Protein AF-A0A2Z6QBR9-F1 (afdb_monomer_lite)

InterPro domains:
  IPR006600 HTH CenpB-type DNA-binding domain [PF03221] (25-91)
  IPR006600 HTH CenpB-type DNA-binding domain [PS51253] (16-92)
  IPR009057 Homedomain-like superfamily [SSF46689] (21-89)

Sequence (92 aa):
MASKGWDSELNQDSKQIGSGRKAFYPEAEEKLYTWLIEQRKQRLAVTYTILRIKMQNILKERKMTTLYGGSAKEFKTSCQWISSFMKRYKLS

Radius of gyration: 20.23 Å; chains: 1; bounding box: 30×67×38 Å

Structure (mmCIF, N/CA/C/O backbone):
data_AF-A0A2Z6QBR9-F1
#
_entry.id   AF-A0A2Z6QBR9-F1
#
loop_
_atom_site.group_PDB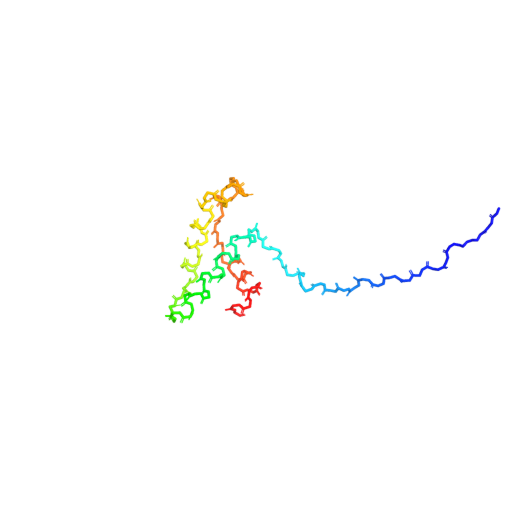
_atom_site.id
_atom_site.type_symbol
_atom_site.label_atom_id
_atom_site.label_alt_id
_atom_site.label_comp_id
_atom_site.label_asym_id
_atom_site.label_entity_id
_atom_site.label_seq_id
_atom_site.pdbx_PDB_ins_code
_atom_site.Cartn_x
_atom_site.Cartn_y
_atom_site.Cartn_z
_atom_site.occupancy
_atom_site.B_iso_or_equiv
_atom_site.auth_seq_id
_atom_site.auth_comp_id
_atom_site.auth_asym_id
_atom_site.auth_atom_id
_atom_site.pdbx_PDB_model_num
ATOM 1 N N . MET A 1 1 ? 12.286 -58.383 -23.795 1.00 38.81 1 MET A N 1
ATOM 2 C CA . MET A 1 1 ? 11.757 -58.227 -22.416 1.00 38.81 1 MET A CA 1
ATOM 3 C C . MET A 1 1 ? 10.479 -57.403 -22.480 1.00 38.81 1 MET A C 1
ATOM 5 O O . MET A 1 1 ? 10.292 -56.719 -23.478 1.00 38.81 1 MET A O 1
ATOM 9 N N . ALA A 1 2 ? 9.593 -57.505 -21.488 1.00 36.31 2 ALA A N 1
ATOM 10 C CA . ALA A 1 2 ? 8.249 -56.926 -21.548 1.00 36.31 2 ALA A CA 1
ATOM 11 C C . ALA A 1 2 ? 7.797 -56.342 -20.198 1.00 36.31 2 ALA A C 1
ATOM 13 O O . ALA A 1 2 ? 8.327 -56.718 -19.158 1.00 36.31 2 ALA A O 1
ATOM 14 N N . SER A 1 3 ? 6.741 -55.523 -20.267 1.00 44.44 3 SER A N 1
ATOM 15 C CA . SER A 1 3 ? 5.831 -55.121 -19.181 1.00 44.44 3 SER A CA 1
ATOM 16 C C . SER A 1 3 ? 6.290 -54.133 -18.094 1.00 44.44 3 SER A C 1
ATOM 18 O O . SER A 1 3 ? 7.089 -54.448 -17.224 1.00 44.44 3 SER A O 1
ATOM 20 N N . LYS A 1 4 ? 5.542 -53.017 -18.074 1.00 49.47 4 LYS A N 1
ATOM 21 C CA . LYS A 1 4 ? 4.921 -52.354 -16.907 1.00 49.47 4 LYS A CA 1
ATOM 22 C C . LYS A 1 4 ? 5.809 -51.736 -15.813 1.00 49.47 4 LYS A C 1
ATOM 24 O O . LYS A 1 4 ? 6.278 -52.419 -14.913 1.00 49.47 4 LYS A O 1
ATOM 29 N N . GLY A 1 5 ? 5.806 -50.401 -15.776 1.00 43.47 5 GLY A N 1
ATOM 30 C CA . GLY A 1 5 ? 5.700 -49.645 -14.523 1.00 43.47 5 GLY A CA 1
ATOM 31 C C . GLY A 1 5 ? 4.256 -49.159 -14.373 1.00 43.47 5 GLY A C 1
ATOM 32 O O . GLY A 1 5 ? 3.828 -48.335 -15.176 1.00 43.47 5 GLY A O 1
ATOM 33 N N . TRP A 1 6 ? 3.514 -49.737 -13.427 1.00 40.16 6 TRP A N 1
ATOM 34 C CA . TRP A 1 6 ? 2.091 -49.492 -13.140 1.00 40.16 6 TRP A CA 1
ATOM 35 C C . TRP A 1 6 ? 1.956 -49.279 -11.613 1.00 40.16 6 TRP A C 1
ATOM 37 O O . TRP A 1 6 ? 2.442 -50.126 -10.866 1.00 40.16 6 TRP A O 1
ATOM 47 N N . ASP A 1 7 ? 1.355 -48.217 -11.064 1.00 44.47 7 ASP A N 1
ATOM 48 C CA . ASP A 1 7 ? 0.838 -46.990 -11.699 1.00 44.47 7 ASP A CA 1
ATOM 49 C C . ASP A 1 7 ? 1.523 -45.733 -11.090 1.00 44.47 7 ASP A C 1
ATOM 51 O O . ASP A 1 7 ? 2.725 -45.605 -11.304 1.00 44.47 7 ASP A O 1
ATOM 55 N N . SER A 1 8 ? 0.958 -44.773 -10.340 1.00 46.34 8 SER A N 1
ATOM 56 C CA . SER A 1 8 ? -0.402 -44.472 -9.850 1.00 46.34 8 SER A CA 1
ATOM 57 C C . SER A 1 8 ? -0.546 -42.949 -9.578 1.00 46.34 8 SER A C 1
ATOM 59 O O . SER A 1 8 ? 0.314 -42.155 -9.962 1.00 46.34 8 SER A O 1
ATOM 61 N N . GLU A 1 9 ? -1.646 -42.504 -8.957 1.00 48.94 9 GLU A N 1
ATOM 62 C CA . GLU A 1 9 ? -1.932 -41.091 -8.655 1.00 48.94 9 GLU A CA 1
ATOM 63 C C . GLU A 1 9 ? -0.989 -40.449 -7.616 1.00 48.94 9 GLU A C 1
ATOM 65 O O . GLU A 1 9 ? -0.820 -40.964 -6.512 1.00 48.94 9 GLU A O 1
ATOM 70 N N . LEU A 1 10 ? -0.566 -39.205 -7.872 1.00 42.53 10 LEU A N 1
ATOM 71 C CA . LEU A 1 10 ? -0.563 -38.178 -6.823 1.00 42.53 10 LEU A CA 1
ATOM 72 C C . LEU A 1 10 ? -1.325 -36.941 -7.293 1.00 42.53 10 LEU A C 1
ATOM 74 O O . LEU A 1 10 ? -0.772 -35.985 -7.836 1.00 42.53 10 LEU A O 1
ATOM 78 N N . ASN A 1 11 ? -2.627 -36.984 -7.025 1.00 48.69 11 ASN A N 1
ATOM 79 C CA . ASN A 1 11 ? -3.513 -35.832 -6.975 1.00 48.69 11 ASN A CA 1
ATOM 80 C C . ASN A 1 11 ? -2.864 -34.691 -6.160 1.00 48.69 11 ASN A C 1
ATOM 82 O O . ASN A 1 11 ? -2.775 -34.758 -4.934 1.00 48.69 11 ASN A O 1
ATOM 86 N N . GLN A 1 12 ? -2.436 -33.635 -6.855 1.00 49.25 12 GLN A N 1
ATOM 87 C CA . GLN A 1 12 ? -2.091 -32.342 -6.260 1.00 49.25 12 GLN A CA 1
ATOM 88 C C . GLN A 1 12 ? -3.025 -31.235 -6.764 1.00 49.25 12 GLN A C 1
ATOM 90 O O . GLN A 1 12 ? -2.609 -30.102 -6.986 1.00 49.25 12 GLN A O 1
ATOM 95 N N . ASP A 1 13 ? -4.330 -31.524 -6.818 1.00 48.81 13 ASP A N 1
ATOM 96 C CA . ASP A 1 13 ? -5.397 -30.510 -6.847 1.00 48.81 13 ASP A CA 1
ATOM 97 C C . ASP A 1 13 ? -5.553 -29.808 -5.471 1.00 48.81 13 ASP A C 1
ATOM 99 O O . ASP A 1 13 ? -6.629 -29.361 -5.056 1.00 48.81 13 ASP A O 1
ATOM 103 N N . SER A 1 14 ? -4.440 -29.665 -4.740 1.00 51.69 14 SER A N 1
ATOM 104 C CA . SER A 1 14 ? -4.325 -28.781 -3.591 1.00 51.69 14 SER A CA 1
ATOM 105 C C . SER A 1 14 ? -4.351 -27.341 -4.103 1.00 51.69 14 SER A C 1
ATOM 107 O O . SER A 1 14 ? -3.328 -26.712 -4.367 1.00 51.69 14 SER A O 1
ATOM 109 N N . LYS A 1 15 ? -5.567 -26.802 -4.256 1.00 48.06 15 LYS A N 1
ATOM 110 C CA . LYS A 1 15 ? -5.821 -25.393 -4.594 1.00 48.06 15 LYS A CA 1
ATOM 111 C C . LYS A 1 15 ? -5.221 -24.497 -3.514 1.00 48.06 15 LYS A C 1
ATOM 113 O O . LYS A 1 15 ? -5.881 -24.131 -2.543 1.00 48.06 15 LYS A O 1
ATOM 118 N N . GLN A 1 16 ? -3.938 -24.188 -3.686 1.00 44.88 16 GLN A N 1
ATOM 119 C CA . GLN A 1 16 ? -3.110 -23.517 -2.699 1.00 44.88 16 GLN A CA 1
ATOM 120 C C . GLN A 1 16 ? -3.766 -22.195 -2.298 1.00 44.88 16 GLN A C 1
ATOM 122 O O . GLN A 1 16 ? -4.188 -21.412 -3.158 1.00 44.88 16 GLN A O 1
ATOM 127 N N . ILE A 1 17 ? -3.840 -21.943 -0.988 1.00 38.88 17 ILE A N 1
ATOM 128 C CA . ILE A 1 17 ? -4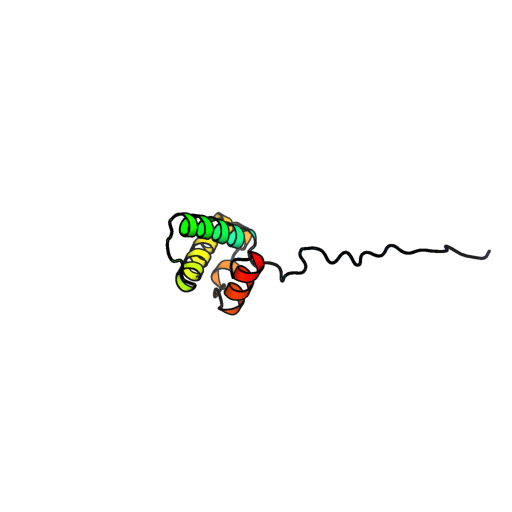.353 -20.692 -0.412 1.00 38.88 17 ILE A CA 1
ATOM 129 C C . ILE A 1 17 ? -3.334 -19.590 -0.742 1.00 38.88 17 ILE A C 1
ATOM 131 O O . ILE A 1 17 ? -2.435 -19.281 0.032 1.00 38.88 17 ILE A O 1
ATOM 135 N N . GLY A 1 18 ? -3.421 -19.095 -1.976 1.00 46.50 18 GLY A N 1
ATOM 136 C CA . GLY A 1 18 ? -2.306 -18.465 -2.684 1.00 46.50 18 GLY A CA 1
ATOM 137 C C . GLY A 1 18 ? -2.520 -18.295 -4.195 1.00 46.50 18 GLY A C 1
ATOM 138 O O . GLY A 1 18 ? -1.825 -17.486 -4.799 1.00 46.50 18 GLY A O 1
ATOM 139 N N . SER A 1 19 ? -3.526 -18.939 -4.806 1.00 45.75 19 SER A N 1
ATOM 140 C CA . SER A 1 19 ? -3.920 -18.709 -6.216 1.00 45.75 19 SER A CA 1
ATOM 141 C C . SER A 1 19 ? -4.446 -17.291 -6.521 1.00 45.75 19 SER A C 1
ATOM 143 O O . SER A 1 19 ? -4.707 -16.946 -7.675 1.00 45.75 19 SER A O 1
ATOM 145 N N . GLY A 1 20 ? -4.582 -16.436 -5.501 1.00 57.12 20 GLY A N 1
ATOM 146 C CA . GLY A 1 20 ? -4.859 -15.013 -5.670 1.00 57.12 20 GLY A CA 1
ATOM 147 C C . GLY A 1 20 ? -3.743 -14.305 -6.445 1.00 57.12 20 GLY A C 1
ATOM 148 O O . GLY A 1 20 ? -2.560 -14.506 -6.186 1.00 57.12 20 GLY A O 1
ATOM 149 N N . ARG A 1 21 ? -4.124 -13.436 -7.391 1.00 67.44 21 ARG A N 1
ATOM 150 C CA . ARG A 1 21 ? -3.207 -12.730 -8.305 1.00 67.44 21 ARG A CA 1
ATOM 151 C C . ARG A 1 21 ? -2.037 -12.084 -7.541 1.00 67.44 21 ARG A C 1
ATOM 153 O O . ARG A 1 21 ? -2.249 -11.111 -6.807 1.00 67.44 21 ARG A O 1
ATOM 160 N N . LYS A 1 22 ? -0.830 -12.641 -7.729 1.00 79.62 22 LYS A N 1
ATOM 161 C CA . LYS A 1 22 ? 0.414 -12.294 -7.015 1.00 79.62 22 LYS A CA 1
ATOM 162 C C . LYS A 1 22 ? 0.630 -10.776 -6.962 1.00 79.62 22 LYS A C 1
ATOM 164 O O . LYS A 1 22 ? 0.363 -10.069 -7.935 1.00 79.62 22 LYS A O 1
ATOM 169 N N . ALA A 1 23 ? 1.080 -10.275 -5.812 1.00 84.56 23 ALA A N 1
ATOM 170 C CA . ALA A 1 23 ? 1.452 -8.872 -5.651 1.00 84.56 23 ALA A CA 1
ATOM 171 C C . ALA A 1 23 ? 2.619 -8.518 -6.589 1.00 84.56 23 ALA A C 1
ATOM 173 O O . ALA A 1 23 ? 3.547 -9.310 -6.744 1.00 84.56 23 ALA A O 1
ATOM 174 N N . PHE A 1 24 ? 2.576 -7.328 -7.195 1.00 84.94 24 PHE A N 1
ATOM 175 C CA . PHE A 1 24 ? 3.667 -6.846 -8.056 1.00 84.94 24 PHE A CA 1
ATOM 176 C C . PHE A 1 24 ? 4.897 -6.437 -7.235 1.00 84.94 24 PHE A C 1
ATOM 178 O O . PHE A 1 24 ? 6.021 -6.609 -7.690 1.00 84.94 24 PHE A O 1
ATOM 185 N N . TYR A 1 25 ? 4.667 -5.940 -6.017 1.00 91.38 25 TYR A N 1
ATOM 186 C CA . TYR A 1 25 ? 5.693 -5.471 -5.087 1.00 91.38 25 TYR A CA 1
ATOM 187 C C . TYR A 1 25 ? 5.348 -5.985 -3.676 1.00 91.38 25 TYR A C 1
ATOM 189 O O . TYR A 1 25 ? 4.773 -5.231 -2.887 1.00 91.38 25 TYR A O 1
ATOM 197 N N . PRO A 1 26 ? 5.560 -7.281 -3.371 1.00 92.25 26 PRO A N 1
ATOM 198 C CA . PRO A 1 26 ? 5.019 -7.900 -2.159 1.00 92.25 26 PRO A CA 1
ATOM 199 C C . PRO A 1 26 ? 5.523 -7.245 -0.865 1.00 92.25 26 PRO A C 1
ATOM 201 O O . PRO A 1 26 ? 4.716 -6.943 0.008 1.00 92.25 26 PRO A O 1
ATOM 204 N N . GLU A 1 27 ? 6.814 -6.926 -0.772 1.00 94.56 27 GLU A N 1
ATOM 205 C CA . GLU A 1 27 ? 7.422 -6.263 0.390 1.00 94.56 27 GLU A CA 1
ATOM 206 C C . GLU A 1 27 ? 6.916 -4.816 0.573 1.00 94.56 27 GLU A C 1
ATOM 208 O O . GLU A 1 27 ? 6.796 -4.320 1.697 1.00 94.56 27 GLU A O 1
ATOM 213 N N . ALA A 1 28 ? 6.586 -4.120 -0.521 1.00 94.88 28 ALA A N 1
ATOM 214 C CA . ALA A 1 28 ? 5.974 -2.790 -0.463 1.00 94.88 28 ALA A CA 1
ATOM 215 C C . ALA A 1 28 ? 4.475 -2.840 -0.119 1.00 94.88 28 ALA A C 1
ATOM 217 O O . ALA A 1 28 ? 3.997 -1.989 0.635 1.00 94.88 28 ALA A O 1
ATOM 218 N N . GLU A 1 29 ? 3.740 -3.839 -0.617 1.00 95.12 29 GLU A N 1
ATOM 219 C CA . GLU A 1 29 ? 2.340 -4.079 -0.246 1.00 95.12 29 GLU A CA 1
ATOM 220 C C . GLU A 1 29 ? 2.199 -4.491 1.227 1.00 95.12 29 GLU A C 1
ATOM 222 O O . GLU A 1 29 ? 1.311 -3.984 1.911 1.00 95.12 29 GLU A O 1
ATOM 227 N N . GLU A 1 30 ? 3.112 -5.307 1.757 1.00 95.31 30 GLU A N 1
ATOM 228 C CA . GLU A 1 30 ? 3.171 -5.642 3.184 1.00 95.31 30 GLU A CA 1
ATOM 229 C C . GLU A 1 30 ? 3.421 -4.396 4.045 1.00 95.31 30 GLU A C 1
ATOM 231 O O . GLU A 1 30 ? 2.683 -4.138 5.000 1.00 95.31 30 GLU A O 1
ATOM 236 N N . LYS A 1 31 ? 4.401 -3.558 3.674 1.00 97.12 31 LYS A N 1
ATOM 237 C CA . LYS A 1 31 ? 4.673 -2.307 4.399 1.00 97.12 31 LYS A CA 1
ATOM 238 C C . LYS A 1 31 ? 3.483 -1.336 4.353 1.00 97.12 31 LYS A C 1
ATOM 240 O O . LYS A 1 31 ? 3.215 -0.641 5.336 1.00 97.12 31 LYS A O 1
ATOM 245 N N . LEU A 1 32 ? 2.750 -1.298 3.238 1.00 97.06 32 LEU A N 1
ATOM 246 C CA . LEU A 1 32 ? 1.522 -0.512 3.093 1.00 97.06 32 LEU A CA 1
ATOM 247 C C . LEU A 1 32 ? 0.383 -1.055 3.971 1.00 97.06 32 LEU A C 1
ATOM 249 O O . LEU A 1 32 ? -0.321 -0.268 4.604 1.00 97.06 32 LEU A O 1
ATOM 253 N N . TYR A 1 33 ? 0.215 -2.379 4.022 1.00 96.94 33 TYR A N 1
ATOM 254 C CA . TYR A 1 33 ? -0.784 -3.054 4.849 1.00 96.94 33 TYR A CA 1
ATOM 255 C C . TYR A 1 33 ? -0.557 -2.792 6.341 1.00 96.94 33 TYR A C 1
ATOM 257 O O . TYR A 1 33 ? -1.473 -2.321 7.015 1.00 96.94 33 TYR A O 1
ATOM 265 N N . THR A 1 34 ? 0.660 -3.010 6.845 1.00 97.25 34 THR A N 1
ATOM 266 C CA . THR A 1 34 ? 0.998 -2.768 8.258 1.00 97.25 34 THR A CA 1
ATOM 267 C C . THR A 1 34 ? 0.692 -1.326 8.659 1.00 97.25 34 THR A C 1
ATOM 269 O O . THR A 1 34 ? -0.031 -1.098 9.630 1.00 97.25 34 THR A O 1
ATOM 272 N N . TRP A 1 35 ? 1.114 -0.354 7.843 1.00 97.75 35 TRP A N 1
ATOM 273 C CA . TRP A 1 35 ? 0.805 1.057 8.074 1.00 97.75 35 TRP A CA 1
ATOM 274 C C . TRP A 1 35 ? -0.707 1.355 8.070 1.00 97.75 35 TRP A C 1
ATOM 276 O O . TRP A 1 35 ? -1.194 2.096 8.925 1.00 97.75 35 TRP A O 1
ATOM 286 N N . LEU A 1 36 ? -1.480 0.762 7.151 1.00 96.25 36 LEU A N 1
ATOM 287 C CA . LEU A 1 36 ? -2.941 0.914 7.110 1.00 96.25 36 LEU A CA 1
ATOM 288 C C . LEU A 1 36 ? -3.613 0.365 8.380 1.00 96.25 36 LEU A C 1
ATOM 290 O O . LEU A 1 36 ? -4.556 0.977 8.884 1.00 96.25 36 LEU A O 1
ATOM 294 N N . ILE A 1 37 ? -3.138 -0.765 8.912 1.00 95.94 37 ILE A N 1
ATOM 295 C CA . ILE A 1 37 ? -3.651 -1.335 10.165 1.00 95.94 37 ILE A CA 1
ATOM 296 C C . ILE A 1 37 ? -3.342 -0.415 11.357 1.00 95.94 37 ILE A C 1
ATOM 298 O O . ILE A 1 37 ? -4.209 -0.228 12.210 1.00 95.94 37 ILE A O 1
ATOM 302 N N . GLU A 1 38 ? -2.169 0.223 11.401 1.00 96.69 38 GLU A N 1
ATOM 303 C CA . GLU A 1 38 ? -1.851 1.253 12.404 1.00 96.69 38 GLU A CA 1
ATOM 304 C C . GLU A 1 38 ? -2.816 2.446 12.323 1.00 96.69 38 GLU A C 1
ATOM 306 O O . GLU A 1 38 ? -3.361 2.863 13.345 1.00 96.69 38 GLU A O 1
ATOM 311 N N . GLN A 1 39 ? -3.111 2.945 11.115 1.00 96.00 39 GLN A N 1
ATOM 312 C CA . GLN A 1 39 ? -4.050 4.063 10.945 1.00 96.00 39 GLN A CA 1
ATOM 313 C C . GLN A 1 39 ? -5.473 3.672 11.379 1.00 96.00 39 GLN A C 1
ATOM 315 O O . GLN A 1 39 ? -6.142 4.430 12.082 1.00 96.00 39 GLN A O 1
ATOM 320 N N . ARG A 1 40 ? -5.927 2.459 11.020 1.00 93.44 40 ARG A N 1
ATOM 321 C CA . ARG A 1 40 ? -7.236 1.924 11.435 1.00 93.44 40 ARG A CA 1
ATOM 322 C C . ARG A 1 40 ? -7.333 1.762 12.960 1.00 93.44 40 ARG A C 1
ATOM 324 O O . ARG A 1 40 ? -8.373 2.098 13.521 1.00 93.44 40 ARG A O 1
ATOM 331 N N . LYS A 1 41 ? -6.262 1.336 13.648 1.00 95.44 41 LYS A N 1
ATOM 332 C CA . LYS A 1 41 ? -6.196 1.307 15.129 1.00 95.44 41 LYS A CA 1
ATOM 333 C C . LYS A 1 41 ? -6.352 2.705 15.742 1.00 95.44 41 LYS A C 1
ATOM 335 O O . LYS A 1 41 ? -7.039 2.851 16.747 1.00 95.44 41 LYS A O 1
ATOM 340 N N . GLN A 1 42 ? -5.785 3.729 15.105 1.00 95.44 42 GLN A N 1
ATOM 341 C CA . GLN A 1 42 ? -5.929 5.142 15.489 1.00 95.44 42 GLN A CA 1
ATOM 342 C C . GLN A 1 42 ? -7.274 5.770 15.056 1.00 95.44 42 GLN A C 1
ATOM 344 O O . GLN A 1 42 ? -7.466 6.972 15.210 1.00 95.44 42 GLN A O 1
ATOM 349 N N . ARG A 1 43 ? -8.216 4.974 14.517 1.00 93.19 43 ARG A N 1
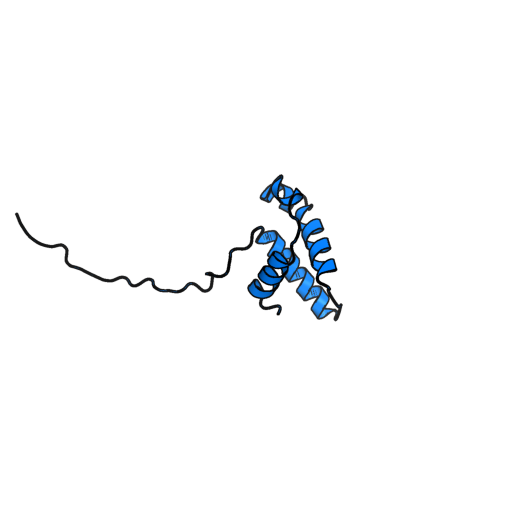ATOM 350 C CA . ARG A 1 43 ? -9.509 5.411 13.946 1.00 93.19 43 ARG A CA 1
ATOM 351 C C . ARG A 1 43 ? -9.391 6.427 12.795 1.00 93.19 43 ARG A C 1
ATOM 353 O O . ARG A 1 43 ? -10.367 7.093 12.459 1.00 93.19 43 ARG A O 1
ATOM 360 N N . LEU A 1 44 ? -8.225 6.525 12.151 1.00 93.56 44 LEU A N 1
ATOM 361 C CA . LEU A 1 44 ? -7.990 7.446 11.040 1.00 93.56 44 LEU A CA 1
ATOM 362 C C . LEU A 1 44 ? -8.590 6.902 9.733 1.00 93.56 44 LEU A C 1
ATOM 364 O O . LEU A 1 44 ? -8.323 5.771 9.318 1.00 93.56 44 LEU A O 1
ATOM 368 N N . ALA A 1 45 ? -9.382 7.733 9.054 1.00 91.88 45 ALA A N 1
ATOM 369 C CA . ALA A 1 45 ? -10.036 7.389 7.795 1.00 91.88 45 ALA A CA 1
ATOM 370 C C . ALA A 1 45 ? -9.046 7.424 6.613 1.00 91.88 45 ALA A C 1
ATOM 372 O O . ALA A 1 45 ? -8.807 8.465 6.000 1.00 91.88 45 ALA A O 1
ATOM 373 N N . VAL A 1 46 ? -8.470 6.270 6.264 1.00 92.69 46 VAL A N 1
ATOM 374 C CA . VAL A 1 46 ? -7.551 6.156 5.120 1.00 92.69 46 VAL A CA 1
ATOM 375 C C . VAL A 1 46 ? -8.326 5.973 3.813 1.00 92.69 46 VAL A C 1
ATOM 377 O O . VAL A 1 46 ? -8.864 4.902 3.535 1.00 92.69 46 VAL A O 1
ATOM 380 N N . THR A 1 47 ? -8.343 7.010 2.975 1.00 93.88 47 THR A N 1
ATOM 381 C CA . THR A 1 47 ? -8.942 6.961 1.632 1.00 93.88 47 THR A CA 1
ATOM 382 C C . THR A 1 47 ? -8.032 6.256 0.618 1.00 93.88 47 THR A C 1
ATOM 384 O O . THR A 1 47 ? -6.813 6.157 0.795 1.00 93.88 47 THR A O 1
ATOM 387 N N . TYR A 1 48 ? -8.599 5.819 -0.513 1.00 92.12 48 TYR A N 1
ATOM 388 C CA . TYR A 1 48 ? -7.817 5.234 -1.609 1.00 92.12 48 TYR A CA 1
ATOM 389 C C . TYR A 1 48 ? -6.743 6.183 -2.164 1.00 92.12 48 TYR A C 1
ATOM 391 O O . TYR A 1 48 ? -5.691 5.711 -2.587 1.00 92.12 48 TYR A O 1
ATOM 399 N N . THR A 1 49 ? -6.957 7.502 -2.133 1.00 93.06 49 THR A N 1
ATOM 400 C CA . THR A 1 49 ? -5.947 8.494 -2.541 1.00 93.06 49 THR A CA 1
ATOM 401 C C . THR A 1 49 ? -4.739 8.475 -1.605 1.00 93.06 49 THR A C 1
ATOM 403 O O . THR A 1 49 ? -3.601 8.453 -2.072 1.00 93.06 49 THR A O 1
ATOM 406 N N . ILE A 1 50 ? -4.972 8.390 -0.291 1.00 94.56 50 ILE A N 1
ATOM 407 C CA . ILE A 1 50 ? -3.899 8.303 0.709 1.00 94.56 50 ILE A CA 1
ATOM 408 C C . ILE A 1 50 ? -3.103 6.997 0.529 1.00 94.56 50 ILE A C 1
ATOM 410 O O . ILE A 1 50 ? -1.873 7.030 0.566 1.00 94.56 50 ILE A O 1
ATOM 414 N N . LEU A 1 51 ? -3.765 5.868 0.235 1.00 94.94 51 LEU A N 1
ATOM 415 C CA . LEU A 1 51 ? -3.079 4.603 -0.077 1.00 94.94 51 LEU A CA 1
ATOM 416 C C . LEU A 1 51 ? -2.177 4.695 -1.323 1.00 94.94 51 LEU A C 1
ATOM 418 O O . LEU A 1 51 ? -1.074 4.150 -1.297 1.00 94.94 51 LEU A O 1
ATOM 422 N N . ARG A 1 52 ? -2.583 5.412 -2.386 1.00 94.31 52 ARG A N 1
ATOM 423 C CA . ARG A 1 52 ? -1.725 5.646 -3.574 1.00 94.31 52 ARG A CA 1
ATOM 424 C C . ARG A 1 52 ? -0.465 6.415 -3.206 1.00 94.31 52 ARG A C 1
ATOM 426 O O . ARG A 1 52 ? 0.636 5.962 -3.505 1.00 94.31 52 ARG A O 1
ATOM 433 N N . ILE A 1 53 ? -0.636 7.544 -2.518 1.00 93.69 53 ILE A N 1
ATOM 434 C CA . ILE A 1 53 ? 0.468 8.419 -2.102 1.00 93.69 53 ILE A CA 1
ATOM 435 C C . ILE A 1 53 ? 1.426 7.654 -1.180 1.00 93.69 53 ILE A C 1
ATOM 437 O O . ILE A 1 53 ? 2.640 7.688 -1.383 1.00 93.69 53 ILE A O 1
ATOM 441 N N . LYS A 1 54 ? 0.900 6.893 -0.210 1.00 96.19 54 LYS A N 1
ATOM 442 C CA . LYS A 1 54 ? 1.719 6.064 0.680 1.00 96.19 54 LYS A CA 1
ATOM 443 C C . LYS A 1 54 ? 2.482 4.981 -0.090 1.00 96.19 54 LYS A C 1
ATOM 445 O O . LYS A 1 54 ? 3.678 4.841 0.145 1.00 96.19 54 LYS A O 1
ATOM 450 N N . MET A 1 55 ? 1.847 4.268 -1.026 1.00 95.69 55 MET A N 1
ATOM 451 C CA . MET A 1 55 ? 2.522 3.254 -1.850 1.00 95.69 55 MET A CA 1
ATOM 452 C C . MET A 1 55 ? 3.644 3.861 -2.701 1.00 95.69 55 MET A C 1
ATOM 454 O O . MET A 1 55 ? 4.750 3.331 -2.728 1.00 95.69 55 MET A O 1
ATOM 458 N N . GLN A 1 56 ? 3.393 4.998 -3.356 1.00 93.62 56 GLN A N 1
ATOM 459 C CA . GLN A 1 56 ? 4.413 5.703 -4.140 1.00 93.62 56 GLN A CA 1
ATOM 460 C C . GLN A 1 56 ? 5.581 6.181 -3.272 1.00 93.62 56 GLN A C 1
ATOM 462 O O . GLN A 1 56 ? 6.725 6.147 -3.717 1.00 93.62 56 GLN A O 1
ATOM 467 N N . ASN A 1 57 ? 5.321 6.597 -2.032 1.00 94.62 57 ASN A N 1
ATOM 468 C CA . ASN A 1 57 ? 6.376 6.984 -1.097 1.00 94.62 57 ASN A CA 1
ATOM 469 C C . ASN A 1 57 ? 7.172 5.772 -0.586 1.00 94.62 57 ASN A C 1
ATOM 471 O O . ASN A 1 57 ? 8.392 5.866 -0.512 1.00 94.62 57 ASN A O 1
ATOM 475 N N . ILE A 1 58 ? 6.523 4.628 -0.331 1.00 95.50 58 ILE A N 1
ATOM 476 C CA . ILE A 1 58 ? 7.199 3.361 0.007 1.00 95.50 58 ILE A CA 1
ATOM 477 C C . ILE A 1 58 ? 8.098 2.903 -1.152 1.00 95.50 58 ILE A C 1
ATOM 479 O O . ILE A 1 58 ? 9.255 2.558 -0.934 1.00 95.50 58 ILE A O 1
ATOM 483 N N . LEU A 1 59 ? 7.611 2.953 -2.394 1.00 93.56 59 LEU A N 1
ATOM 484 C CA . LEU A 1 59 ? 8.382 2.569 -3.583 1.00 93.56 59 LEU A CA 1
ATOM 485 C C . LEU A 1 59 ? 9.597 3.478 -3.853 1.00 93.56 59 LEU A C 1
ATOM 487 O O . LEU A 1 59 ? 10.586 3.012 -4.413 1.00 93.56 59 LEU A O 1
ATOM 491 N N . LYS A 1 60 ? 9.560 4.742 -3.410 1.00 92.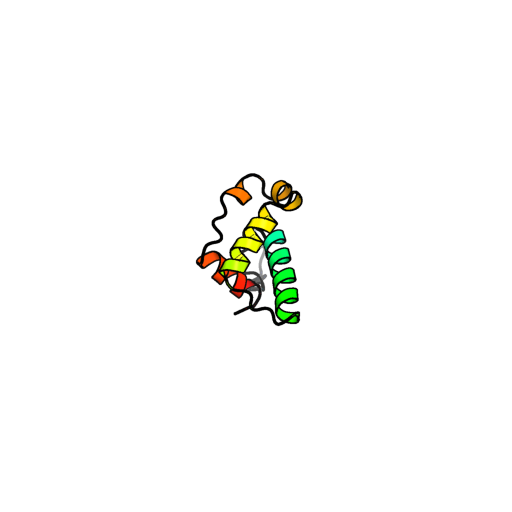12 60 LYS A N 1
ATOM 492 C CA . LYS A 1 60 ? 10.702 5.678 -3.449 1.00 92.12 60 LYS A CA 1
ATOM 493 C C . LYS A 1 60 ? 11.733 5.449 -2.335 1.00 92.12 60 LYS A C 1
ATOM 495 O O . LYS A 1 60 ? 12.786 6.082 -2.354 1.00 92.12 60 LYS A O 1
ATOM 500 N N . GLU A 1 61 ? 11.468 4.586 -1.353 1.00 93.88 61 GLU A N 1
ATOM 501 C CA . GLU A 1 61 ? 12.451 4.273 -0.313 1.00 93.88 61 GLU A CA 1
ATOM 502 C C . GLU A 1 61 ? 13.673 3.571 -0.912 1.00 93.88 61 GLU A C 1
ATOM 504 O O . GLU A 1 61 ? 13.546 2.735 -1.811 1.00 93.88 61 GLU A O 1
ATOM 509 N N . ARG A 1 62 ? 14.866 3.837 -0.359 1.00 91.56 62 ARG A N 1
ATOM 510 C CA . ARG A 1 62 ? 16.126 3.240 -0.837 1.00 91.56 62 ARG A CA 1
ATOM 511 C C . ARG A 1 62 ? 16.048 1.710 -0.908 1.00 91.56 62 ARG A C 1
ATOM 513 O O . ARG A 1 62 ? 16.465 1.142 -1.909 1.00 91.56 62 ARG A O 1
ATOM 520 N N . LYS A 1 63 ? 15.441 1.055 0.094 1.00 92.56 63 LYS A N 1
ATOM 521 C CA . LYS A 1 63 ? 15.238 -0.407 0.117 1.00 92.56 63 LYS A CA 1
ATOM 522 C C . LYS A 1 63 ? 14.412 -0.895 -1.081 1.00 92.56 63 LYS A C 1
ATOM 524 O O . LYS A 1 63 ? 14.832 -1.824 -1.759 1.00 92.56 63 LYS A O 1
ATOM 529 N N . MET A 1 64 ? 13.277 -0.256 -1.370 1.00 93.31 64 MET A N 1
ATOM 530 C CA . MET A 1 64 ? 12.399 -0.657 -2.479 1.00 93.31 64 MET A CA 1
ATOM 531 C C . MET A 1 64 ? 12.998 -0.301 -3.845 1.00 93.31 64 MET A C 1
ATOM 533 O O . MET A 1 64 ? 12.871 -1.068 -4.794 1.00 93.31 64 MET A O 1
ATOM 537 N N . THR A 1 65 ? 13.739 0.808 -3.927 1.00 90.62 65 THR A N 1
ATOM 538 C CA . THR A 1 65 ? 14.496 1.190 -5.129 1.00 90.62 65 THR A CA 1
ATOM 539 C C . THR A 1 65 ? 15.607 0.176 -5.433 1.00 90.62 65 THR A C 1
ATOM 541 O O . THR A 1 65 ? 15.823 -0.157 -6.592 1.00 90.62 65 THR A O 1
ATOM 544 N N . THR A 1 66 ? 16.281 -0.367 -4.412 1.00 92.12 66 THR A N 1
ATOM 545 C CA . THR A 1 66 ? 17.264 -1.451 -4.576 1.00 92.12 66 THR A CA 1
ATOM 546 C C . THR A 1 66 ? 16.615 -2.786 -4.961 1.00 92.12 66 THR A C 1
ATOM 548 O O . THR A 1 66 ? 17.191 -3.506 -5.768 1.00 92.12 66 THR A O 1
ATOM 551 N N . LEU A 1 67 ? 15.429 -3.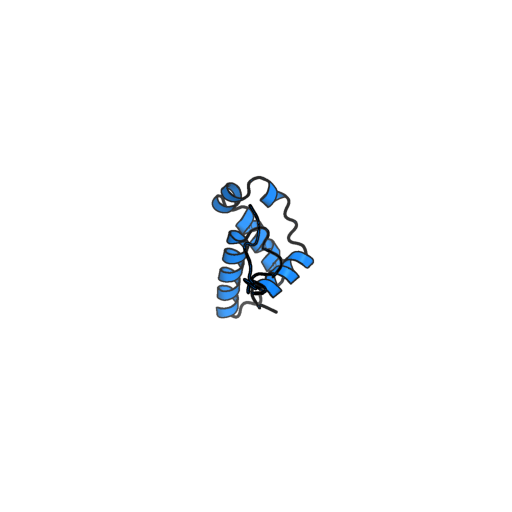114 -4.432 1.00 92.50 67 LEU A N 1
ATOM 552 C CA . LEU A 1 67 ? 14.734 -4.374 -4.742 1.00 92.50 67 LEU A CA 1
ATOM 553 C C . LEU A 1 67 ? 14.090 -4.400 -6.139 1.00 92.50 67 LEU A C 1
ATOM 555 O O . LEU A 1 67 ? 14.109 -5.437 -6.794 1.00 92.50 67 LEU A O 1
ATOM 559 N N . TYR A 1 68 ? 13.509 -3.284 -6.593 1.00 89.75 68 TYR A N 1
ATOM 560 C CA . TYR A 1 68 ? 12.681 -3.245 -7.810 1.00 89.75 68 TYR A CA 1
ATOM 561 C C . TYR A 1 68 ? 13.243 -2.354 -8.936 1.00 89.75 68 TYR A C 1
ATOM 563 O O . TYR A 1 68 ? 12.698 -2.326 -10.045 1.00 89.75 68 TYR A O 1
ATOM 571 N N . GLY A 1 69 ? 14.318 -1.606 -8.674 1.00 85.94 69 GLY A N 1
ATOM 572 C CA . GLY A 1 69 ? 14.986 -0.754 -9.657 1.00 85.94 69 GLY A CA 1
ATOM 573 C C . GLY A 1 69 ? 14.069 0.310 -10.271 1.00 85.94 69 GLY A C 1
ATOM 574 O O . GLY A 1 69 ? 13.301 0.985 -9.584 1.00 85.94 69 GLY A O 1
ATOM 575 N N . GLY A 1 70 ? 14.157 0.472 -11.595 1.00 78.69 70 GLY A N 1
ATOM 576 C CA . GLY A 1 70 ? 13.381 1.468 -12.343 1.00 78.69 70 GLY A CA 1
ATOM 577 C C . GLY A 1 70 ? 11.866 1.234 -12.344 1.00 78.69 70 GLY A C 1
ATOM 578 O O . GLY A 1 70 ? 11.118 2.209 -12.365 1.00 78.69 70 GLY A O 1
ATOM 579 N N . SER A 1 71 ? 11.407 -0.022 -12.246 1.00 77.38 71 SER A N 1
ATOM 580 C CA . SER A 1 71 ? 9.980 -0.388 -12.357 1.00 77.38 71 SER A CA 1
ATOM 581 C C . SER A 1 71 ? 9.085 0.333 -11.337 1.00 77.38 71 SER A C 1
ATOM 583 O O . SER A 1 71 ? 7.972 0.761 -11.652 1.00 77.38 71 SER A O 1
ATOM 585 N N . ALA A 1 72 ? 9.624 0.580 -10.141 1.00 77.81 72 ALA A N 1
ATOM 586 C CA . ALA A 1 72 ? 8.985 1.330 -9.067 1.00 77.81 72 ALA A CA 1
ATOM 587 C C . ALA A 1 72 ? 8.599 2.774 -9.460 1.00 77.81 72 ALA A C 1
ATOM 589 O O . ALA A 1 72 ? 7.624 3.309 -8.930 1.00 77.81 72 ALA A O 1
ATOM 590 N N . LYS A 1 73 ? 9.327 3.408 -10.396 1.00 75.06 73 LYS A N 1
ATOM 591 C CA . LYS A 1 73 ? 9.060 4.785 -10.857 1.00 75.06 73 LYS A CA 1
ATOM 592 C C . LYS A 1 73 ? 7.850 4.879 -11.787 1.00 75.06 73 LYS A C 1
ATOM 594 O O . LYS A 1 73 ? 7.162 5.895 -11.790 1.00 75.06 73 LYS A O 1
ATOM 599 N N . GLU A 1 74 ? 7.583 3.832 -12.562 1.00 81.31 74 GLU A N 1
ATOM 600 C CA . GLU A 1 74 ? 6.501 3.799 -13.555 1.00 81.31 74 GLU A CA 1
ATOM 601 C C . GLU A 1 74 ? 5.148 3.395 -12.945 1.00 81.31 74 GLU A C 1
ATOM 603 O O . GLU A 1 74 ? 4.111 3.419 -13.615 1.00 81.31 74 GLU A O 1
ATOM 608 N N . PHE A 1 75 ? 5.127 3.020 -11.662 1.00 85.62 75 PHE A N 1
ATOM 609 C CA . PHE A 1 75 ? 3.960 2.408 -11.047 1.00 85.62 75 PHE A CA 1
ATOM 610 C C . PHE A 1 75 ? 2.823 3.396 -10.740 1.00 85.62 75 PHE A C 1
ATOM 612 O O . PHE A 1 75 ? 2.798 4.101 -9.729 1.00 85.62 75 PHE A O 1
ATOM 619 N N . LYS A 1 76 ? 1.797 3.373 -11.597 1.00 84.88 76 LYS A N 1
ATOM 620 C CA . LYS A 1 76 ? 0.651 4.303 -11.567 1.00 84.88 76 LYS A CA 1
ATOM 621 C C . LYS A 1 76 ? -0.365 4.067 -10.431 1.00 84.88 76 LYS A C 1
ATOM 623 O O . LYS A 1 76 ? -1.355 4.792 -10.360 1.00 84.88 76 LYS A O 1
ATOM 628 N N . THR A 1 77 ? -0.172 3.076 -9.547 1.00 88.50 77 THR A N 1
ATOM 629 C CA . THR A 1 77 ? -1.084 2.752 -8.415 1.00 88.50 77 THR A CA 1
ATOM 630 C C . THR A 1 77 ? -2.577 2.724 -8.807 1.00 88.50 77 THR A C 1
ATOM 632 O O . THR A 1 77 ? -3.413 3.420 -8.227 1.00 88.50 77 THR A O 1
ATOM 635 N N . SER A 1 78 ? -2.909 1.977 -9.865 1.00 90.12 78 SER A N 1
ATOM 636 C CA . SER A 1 78 ? -4.222 2.048 -10.526 1.00 90.12 78 SER A CA 1
ATOM 637 C C . SER A 1 78 ? -5.392 1.596 -9.638 1.00 90.12 78 SER A C 1
ATOM 639 O O . SER A 1 78 ? -5.216 0.849 -8.674 1.00 90.12 78 SER A O 1
ATOM 641 N N . CYS A 1 79 ? -6.620 1.988 -10.004 1.00 89.88 79 CYS A N 1
ATOM 642 C CA . CYS A 1 79 ? -7.844 1.548 -9.319 1.00 89.88 79 CYS A CA 1
ATOM 643 C C . CYS A 1 79 ? -7.928 0.012 -9.226 1.00 89.88 79 CYS A C 1
ATOM 645 O O . CYS A 1 79 ? -8.182 -0.525 -8.152 1.00 89.88 79 CYS A O 1
ATOM 647 N N . GLN A 1 80 ? -7.624 -0.692 -10.324 1.00 90.50 80 GLN A N 1
ATOM 648 C CA . GLN A 1 80 ? -7.594 -2.159 -10.380 1.00 90.50 80 GLN A CA 1
ATOM 649 C C . GLN A 1 80 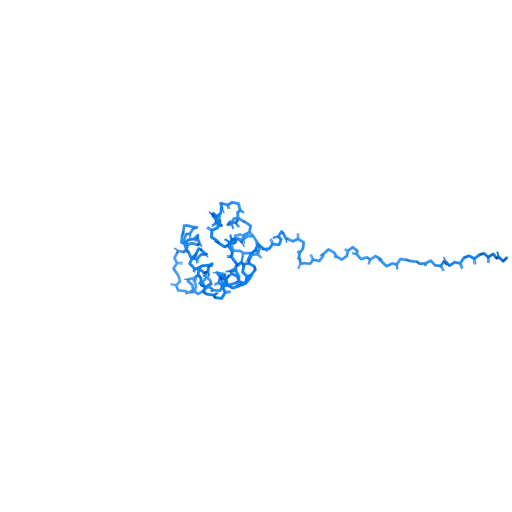? -6.557 -2.769 -9.427 1.00 90.50 80 GLN A C 1
ATOM 651 O O . GLN A 1 80 ? -6.823 -3.804 -8.810 1.00 90.50 80 GLN A O 1
ATOM 656 N N . TRP A 1 81 ? -5.383 -2.142 -9.280 1.00 92.50 81 TRP A N 1
ATOM 657 C CA . TRP A 1 81 ? -4.389 -2.594 -8.311 1.00 92.50 81 TRP A CA 1
ATOM 658 C C . TRP A 1 81 ? -4.877 -2.394 -6.871 1.00 92.50 81 TRP A C 1
ATOM 660 O O . TRP A 1 81 ? -4.765 -3.333 -6.091 1.00 92.50 81 TRP A O 1
ATOM 670 N N . ILE A 1 82 ? -5.506 -1.259 -6.533 1.00 92.44 82 ILE A N 1
ATOM 671 C CA . ILE A 1 82 ? -6.091 -1.055 -5.191 1.00 92.44 82 ILE A CA 1
ATOM 672 C C . ILE A 1 82 ? -7.163 -2.102 -4.901 1.00 92.44 82 ILE A C 1
ATOM 674 O O . ILE A 1 82 ? -7.111 -2.743 -3.857 1.00 92.44 82 ILE A O 1
ATOM 678 N N . SER A 1 83 ? -8.094 -2.345 -5.827 1.00 91.19 83 SER A N 1
ATOM 679 C CA . SER A 1 83 ? -9.105 -3.398 -5.661 1.00 91.19 83 SER A CA 1
ATOM 680 C C . SER A 1 83 ? -8.479 -4.789 -5.490 1.00 91.19 83 SER A C 1
ATOM 682 O O . SER A 1 83 ? -9.044 -5.630 -4.797 1.00 91.19 83 SER A O 1
ATOM 684 N N . SER A 1 84 ? -7.305 -5.034 -6.081 1.00 91.00 84 SER A N 1
ATOM 685 C CA . SER A 1 84 ? -6.554 -6.285 -5.910 1.00 91.00 84 SER A CA 1
ATOM 686 C C . SER A 1 84 ? -5.834 -6.357 -4.555 1.00 91.00 84 SER A C 1
ATOM 688 O O . SER A 1 84 ? -5.893 -7.393 -3.902 1.00 91.00 84 SER A O 1
ATOM 690 N N . PHE A 1 85 ? -5.206 -5.266 -4.106 1.00 92.25 85 PHE A N 1
ATOM 691 C CA . PHE A 1 85 ? -4.581 -5.129 -2.785 1.00 92.25 85 PHE A CA 1
ATOM 692 C C . PHE A 1 85 ? -5.616 -5.312 -1.665 1.00 92.25 85 PHE A C 1
ATOM 694 O O . PHE A 1 85 ? -5.446 -6.164 -0.796 1.00 92.25 85 PHE A O 1
ATOM 701 N N . MET A 1 86 ? -6.745 -4.599 -1.741 1.00 92.50 86 MET A N 1
ATOM 702 C CA . MET A 1 86 ? -7.830 -4.699 -0.760 1.00 92.50 86 MET A CA 1
ATOM 703 C C . MET A 1 86 ? -8.359 -6.137 -0.642 1.00 92.50 86 MET A C 1
ATOM 705 O O . MET A 1 86 ? -8.574 -6.614 0.469 1.00 92.50 86 MET A O 1
ATOM 709 N N . LYS A 1 87 ? -8.486 -6.856 -1.770 1.00 91.69 87 LYS A N 1
ATOM 710 C CA . LYS A 1 87 ? -8.874 -8.276 -1.793 1.00 91.69 87 LYS A CA 1
ATOM 711 C C . LYS A 1 87 ? -7.788 -9.208 -1.243 1.00 91.69 87 LYS A C 1
ATOM 713 O O . LYS A 1 87 ? -8.120 -10.099 -0.467 1.00 91.69 87 LYS A O 1
ATOM 718 N N . ARG A 1 88 ? -6.505 -9.004 -1.586 1.00 90.88 88 ARG A N 1
ATOM 719 C CA . ARG A 1 88 ? -5.378 -9.809 -1.060 1.00 90.88 88 ARG A CA 1
ATOM 720 C C . ARG A 1 88 ? -5.319 -9.787 0.469 1.00 90.88 88 ARG A C 1
ATOM 722 O O . ARG A 1 88 ? -5.143 -10.834 1.080 1.00 90.88 88 ARG A O 1
ATOM 729 N N . TYR A 1 89 ? -5.516 -8.616 1.071 1.00 91.06 89 TYR A N 1
ATOM 730 C CA . TYR A 1 89 ? -5.419 -8.415 2.520 1.00 91.06 89 TYR A CA 1
ATOM 731 C C . TYR A 1 89 ? -6.769 -8.459 3.264 1.00 91.06 89 TYR A C 1
ATOM 733 O O . TYR A 1 89 ? -6.815 -8.116 4.443 1.00 91.06 89 TYR A O 1
ATOM 741 N N . LYS A 1 90 ? -7.867 -8.876 2.606 1.00 90.06 90 LYS A N 1
ATOM 742 C CA . LYS A 1 90 ? -9.227 -8.958 3.194 1.00 90.06 90 LYS A CA 1
ATOM 743 C C . LYS A 1 90 ? -9.672 -7.646 3.876 1.00 90.06 90 LYS A C 1
ATOM 745 O O . LYS A 1 90 ? -10.234 -7.640 4.967 1.00 90.06 90 LYS A O 1
ATOM 750 N N . LEU A 1 91 ? -9.358 -6.513 3.243 1.00 86.69 91 LEU A N 1
ATOM 751 C CA . LEU A 1 91 ? -9.605 -5.154 3.749 1.00 86.69 91 LEU A CA 1
ATOM 752 C C . LEU A 1 91 ? -10.961 -4.565 3.313 1.00 86.69 91 LEU A C 1
ATOM 754 O O . LEU A 1 91 ? -11.270 -3.434 3.714 1.00 86.69 91 LEU A O 1
ATOM 758 N N . SER A 1 92 ? -11.679 -5.303 2.459 1.00 74.62 92 SER A N 1
ATOM 759 C CA . SER A 1 92 ? -12.939 -5.033 1.753 1.00 74.62 92 SER A CA 1
ATOM 760 C C . SER A 1 92 ? -13.683 -6.351 1.533 1.00 74.62 92 SER A C 1
ATOM 762 O O . SER A 1 92 ? -13.021 -7.405 1.667 1.00 74.62 92 SER A O 1
#

pLDDT: mean 81.07, std 19.5, range [36.31, 97.75]

Foldseek 3Di:
DDDDDDDDDDDPPVPDPPPQDDDPQVVLLVVLVVVVVVCVVVVHDQDLVNSQVSSLVSCPDPVNCVVPPPVSVVDPSDPVNVVSSCVVNVVD

Organism: NCBI:txid94130

Secondary structure (DSSP, 8-state):
----------------TT-S---SSHHHHHHHHHHHHHHHHTT----HHHHHHHHHHHHTSHHHHHHHGGGGGS----HHHHHHHHHHTT--